Protein AF-A0A747RG30-F1 (afdb_monomer)

pLDDT: mean 95.08, std 3.46, range [85.88, 98.06]

Organism: Salmonella enterica (NCBI:txid28901)

Foldseek 3Di:
DVFWDDKDADPVVRPGNHDIDTDGDDDDDDDDDDD

Solvent-acc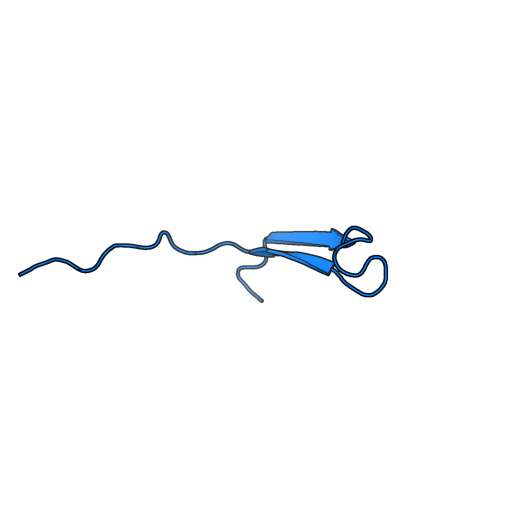essible surface area (backbone atoms only — not comparable to full-atom values): 2441 Å² total; per-residue (Å²): 114,94,52,58,76,48,79,44,79,22,55,69,95,66,47,19,97,82,33,69,42,72,44,63,70,74,80,83,86,73,80,80,86,77,134

Secondary structure (DSSP, 8-state):
-TTEEEEEEPPGGGTGGG-EEEEE--PPPPPPPP-

Sequence (35 aa):
HPHVMAFHQAPKEYGGDAALLVLIEVEEWQPPELP

Mean predicted aligned error: 4.19 Å

Structure (mmCIF, N/CA/C/O backbone):
data_AF-A0A747RG30-F1
#
_entry.id   AF-A0A747RG30-F1
#
loop_
_atom_site.group_PDB
_atom_site.id
_atom_site.type_symbol
_atom_site.label_atom_id
_atom_site.label_alt_id
_atom_site.label_comp_id
_atom_site.label_asym_id
_atom_si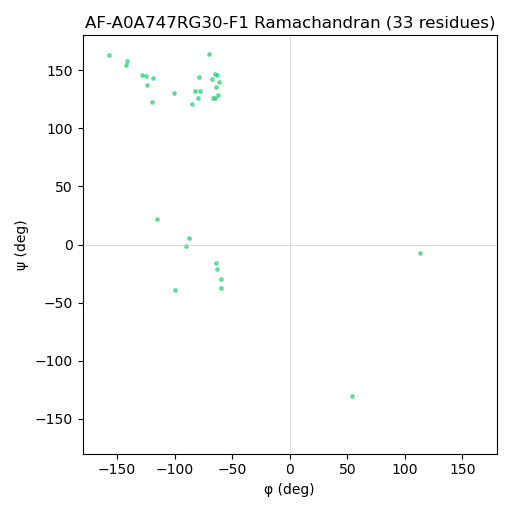te.label_entity_id
_atom_site.label_seq_id
_atom_site.pdbx_PDB_ins_code
_atom_site.Cartn_x
_atom_site.Cartn_y
_atom_site.Cartn_z
_atom_site.occupancy
_atom_site.B_iso_or_equiv
_atom_site.auth_seq_id
_atom_site.auth_comp_id
_atom_site.auth_asym_id
_atom_site.auth_atom_id
_atom_site.pdbx_PDB_model_num
ATOM 1 N N . HIS A 1 1 ? -6.075 -11.974 -1.173 1.00 86.31 1 HIS A N 1
ATOM 2 C CA . HIS A 1 1 ? -6.929 -11.352 -0.140 1.00 86.31 1 HIS A CA 1
ATOM 3 C C . HIS A 1 1 ? -8.150 -10.774 -0.848 1.00 86.31 1 HIS A C 1
ATOM 5 O O . HIS A 1 1 ? -7.942 -10.201 -1.911 1.00 86.31 1 HIS A O 1
ATOM 11 N N . PRO A 1 2 ? -9.382 -10.974 -0.348 1.00 93.56 2 PRO A N 1
ATOM 12 C CA . PRO A 1 2 ? -10.611 -10.713 -1.112 1.00 93.56 2 PRO A CA 1
ATOM 13 C C . PRO A 1 2 ? -10.778 -9.260 -1.579 1.00 93.56 2 PRO A C 1
ATOM 15 O O . PRO A 1 2 ? -11.326 -9.043 -2.646 1.00 93.56 2 PRO A O 1
ATOM 18 N N . HIS A 1 3 ? -10.246 -8.286 -0.836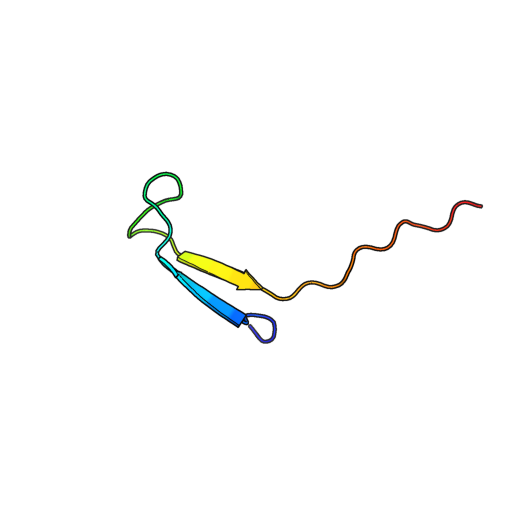 1.00 94.88 3 HIS A N 1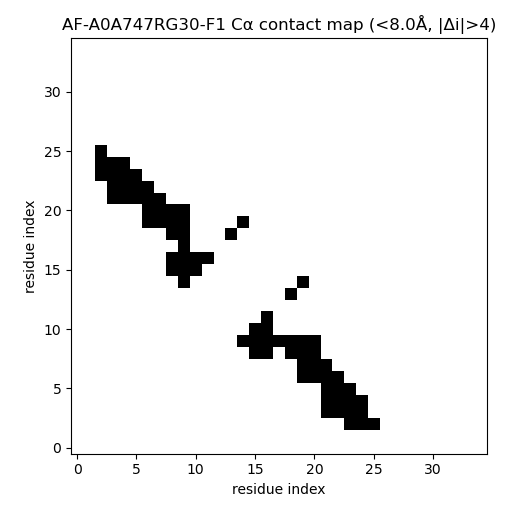
ATOM 19 C CA . HIS A 1 3 ? -10.351 -6.856 -1.177 1.00 94.88 3 HIS A CA 1
ATOM 20 C C . HIS A 1 3 ? -9.245 -6.331 -2.110 1.00 94.88 3 HIS A C 1
ATOM 22 O O . HIS A 1 3 ? -9.137 -5.128 -2.326 1.00 94.88 3 HIS A O 1
ATOM 28 N N . VAL A 1 4 ? -8.360 -7.195 -2.619 1.00 96.94 4 VAL A N 1
ATOM 29 C CA . VAL A 1 4 ? -7.312 -6.760 -3.556 1.00 96.94 4 VAL A CA 1
ATOM 30 C C . VAL A 1 4 ? -7.910 -6.618 -4.946 1.00 96.94 4 VAL A C 1
ATOM 32 O O . VAL A 1 4 ? -8.464 -7.574 -5.480 1.00 96.94 4 VAL A O 1
ATOM 35 N N . MET A 1 5 ? -7.734 -5.445 -5.542 1.00 96.88 5 MET A N 1
ATOM 36 C CA . MET A 1 5 ? -8.271 -5.115 -6.859 1.00 96.88 5 MET A CA 1
ATOM 37 C C . MET A 1 5 ? -7.218 -5.244 -7.961 1.00 96.88 5 MET A C 1
ATOM 39 O O . MET A 1 5 ? -7.527 -5.698 -9.060 1.00 96.88 5 MET A O 1
ATOM 43 N N . ALA A 1 6 ? -5.971 -4.845 -7.685 1.00 97.75 6 ALA A N 1
ATOM 44 C CA . ALA A 1 6 ? -4.898 -4.864 -8.677 1.00 97.75 6 ALA A CA 1
ATOM 45 C C . A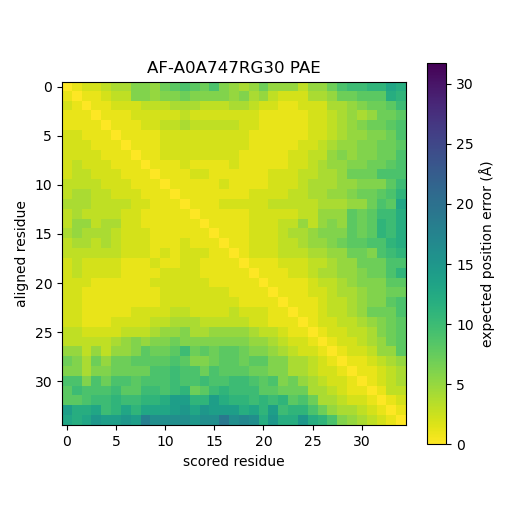LA A 1 6 ? -3.500 -4.908 -8.048 1.00 97.75 6 ALA A C 1
ATOM 47 O O . ALA A 1 6 ? -3.304 -4.556 -6.883 1.00 97.75 6 ALA A O 1
ATOM 48 N N . PHE A 1 7 ? -2.524 -5.284 -8.875 1.00 97.81 7 PHE A N 1
ATOM 49 C CA . PHE A 1 7 ? -1.098 -5.247 -8.566 1.00 97.81 7 PHE A CA 1
ATOM 50 C C . PHE A 1 7 ? -0.351 -4.434 -9.620 1.00 97.81 7 PHE A C 1
ATOM 52 O O . PHE A 1 7 ? -0.675 -4.491 -10.808 1.00 97.81 7 PHE A O 1
ATOM 59 N N . HIS A 1 8 ? 0.681 -3.721 -9.187 1.00 97.88 8 HIS A N 1
ATOM 60 C CA . HIS A 1 8 ? 1.627 -3.045 -10.062 1.00 97.88 8 HIS A CA 1
ATOM 61 C C . HIS A 1 8 ? 3.039 -3.150 -9.485 1.00 97.88 8 HIS A C 1
ATOM 63 O O . HIS A 1 8 ? 3.214 -3.290 -8.274 1.00 97.88 8 HIS A O 1
ATOM 69 N N . GLN A 1 9 ? 4.057 -3.077 -10.336 1.00 97.62 9 GLN A N 1
ATOM 70 C CA . GLN A 1 9 ? 5.435 -2.994 -9.867 1.00 97.62 9 GLN A CA 1
ATOM 71 C C . GLN A 1 9 ? 5.638 -1.689 -9.090 1.00 97.62 9 GLN A C 1
ATOM 73 O O . GLN A 1 9 ? 5.166 -0.635 -9.518 1.00 97.62 9 GLN A O 1
ATOM 78 N N . ALA A 1 10 ? 6.317 -1.742 -7.943 1.00 98.06 10 ALA A N 1
ATOM 79 C CA . ALA A 1 10 ? 6.635 -0.513 -7.232 1.00 98.06 10 ALA A CA 1
ATOM 80 C C . ALA A 1 10 ? 7.644 0.323 -8.035 1.00 98.06 10 ALA A C 1
ATOM 82 O O . ALA A 1 10 ? 8.561 -0.230 -8.647 1.00 98.06 10 ALA A O 1
ATOM 83 N N . PRO A 1 11 ? 7.523 1.658 -8.037 1.00 97.62 11 PRO A N 1
ATOM 84 C CA . PRO A 1 11 ? 8.551 2.501 -8.620 1.00 97.62 11 PRO A CA 1
ATOM 85 C C . PRO A 1 11 ? 9.814 2.450 -7.741 1.00 97.62 11 PRO A C 1
ATOM 87 O O . PRO A 1 11 ? 9.795 1.977 -6.598 1.00 97.62 11 PRO A O 1
ATOM 90 N N . LYS A 1 12 ? 10.947 2.899 -8.287 1.00 97.56 12 LYS A N 1
ATOM 91 C CA . LYS A 1 12 ? 12.273 2.688 -7.683 1.00 97.56 12 LYS A CA 1
ATOM 92 C C . LYS A 1 12 ? 12.399 3.301 -6.285 1.00 97.56 12 LYS A C 1
ATOM 94 O O . LYS A 1 12 ? 13.009 2.695 -5.409 1.00 97.56 12 LYS A O 1
ATOM 99 N N . GLU A 1 13 ? 11.799 4.465 -6.069 1.00 97.88 13 GLU A N 1
ATOM 100 C CA . GLU A 1 13 ? 11.743 5.171 -4.785 1.00 97.88 13 GLU A CA 1
ATOM 101 C C . GLU A 1 13 ? 10.989 4.403 -3.687 1.00 97.88 13 GLU A C 1
ATOM 103 O O . 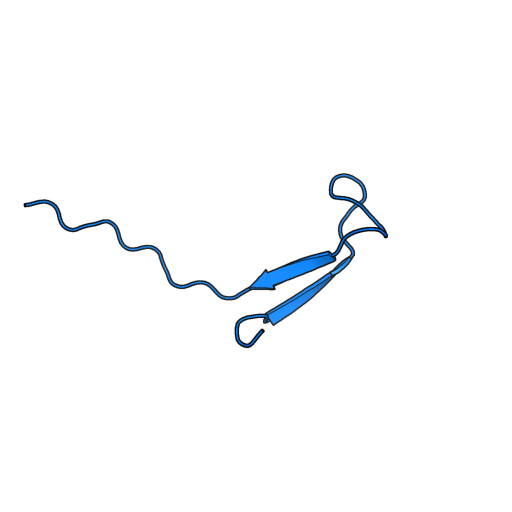GLU A 1 13 ? 11.231 4.642 -2.506 1.00 97.88 13 GLU A O 1
ATOM 108 N N . TYR A 1 14 ? 10.131 3.448 -4.062 1.00 96.62 14 TYR A N 1
ATOM 109 C CA . TYR A 1 14 ? 9.344 2.617 -3.146 1.00 96.62 14 TYR A CA 1
ATOM 110 C C . TYR A 1 14 ? 9.727 1.130 -3.206 1.00 96.62 14 TYR A C 1
ATOM 112 O O . TYR A 1 14 ? 8.946 0.270 -2.808 1.00 96.62 14 TYR A O 1
ATOM 120 N N . GLY A 1 15 ? 10.936 0.819 -3.682 1.00 97.06 15 GLY A N 1
ATOM 121 C CA . GLY A 1 15 ? 11.505 -0.533 -3.645 1.00 97.06 15 GLY A CA 1
ATOM 122 C C . GLY A 1 15 ? 11.699 -1.197 -5.007 1.00 97.06 15 GLY A C 1
ATOM 123 O O . GLY A 1 15 ? 12.348 -2.240 -5.066 1.00 97.06 15 GLY A O 1
ATOM 124 N N . GLY A 1 16 ? 11.220 -0.592 -6.101 1.00 96.56 16 GLY A N 1
ATOM 125 C CA . GLY A 1 16 ? 11.472 -1.082 -7.458 1.00 96.56 16 GLY A CA 1
ATOM 126 C C . GLY A 1 16 ? 11.084 -2.551 -7.631 1.00 96.56 16 GLY A C 1
ATOM 127 O O . GLY A 1 16 ? 10.017 -2.986 -7.212 1.00 96.56 16 GLY A O 1
ATOM 128 N N . ASP A 1 17 ? 12.002 -3.335 -8.191 1.00 97.62 17 ASP A N 1
ATOM 129 C CA . ASP A 1 17 ? 11.824 -4.772 -8.440 1.00 97.62 17 ASP A CA 1
ATOM 130 C C . ASP A 1 17 ? 11.655 -5.612 -7.159 1.00 97.62 17 ASP A C 1
ATOM 132 O O . ASP A 1 17 ? 11.220 -6.760 -7.227 1.00 97.62 17 ASP A O 1
ATOM 136 N N . ALA A 1 18 ? 12.001 -5.065 -5.989 1.00 97.69 18 ALA A N 1
ATOM 137 C CA . ALA A 1 18 ? 11.866 -5.750 -4.705 1.00 97.69 18 ALA A CA 1
ATOM 138 C C . ALA A 1 18 ? 10.502 -5.513 -4.029 1.00 97.69 18 ALA A C 1
ATOM 140 O O . ALA A 1 18 ? 10.268 -6.047 -2.943 1.00 97.69 18 ALA A O 1
ATOM 141 N N . ALA A 1 19 ? 9.611 -4.719 -4.634 1.00 97.88 19 ALA A N 1
ATOM 142 C CA . ALA A 1 19 ? 8.315 -4.379 -4.056 1.00 97.88 19 ALA A CA 1
ATOM 143 C C . ALA A 1 19 ? 7.178 -4.335 -5.092 1.00 97.88 19 ALA A C 1
ATOM 145 O O . ALA A 1 19 ? 7.374 -4.151 -6.293 1.00 97.88 19 ALA A O 1
ATOM 146 N N . LEU A 1 20 ? 5.950 -4.483 -4.593 1.00 97.69 20 LEU A N 1
ATOM 147 C CA . LEU A 1 20 ? 4.717 -4.370 -5.369 1.00 97.69 20 LEU A CA 1
ATOM 148 C C . LEU A 1 20 ? 3.812 -3.308 -4.744 1.00 97.69 20 LEU A C 1
ATOM 150 O O . LEU A 1 20 ? 3.621 -3.284 -3.528 1.00 97.69 20 LEU A O 1
ATOM 154 N N . LEU A 1 21 ? 3.208 -2.475 -5.587 1.00 97.31 21 LEU A N 1
ATOM 155 C CA . LEU A 1 21 ? 2.053 -1.665 -5.221 1.00 97.31 21 LEU A CA 1
ATOM 156 C C . LEU A 1 21 ? 0.793 -2.520 -5.338 1.00 97.31 21 LEU A C 1
ATOM 158 O O . LEU A 1 21 ? 0.576 -3.199 -6.345 1.00 97.31 21 LEU A O 1
ATOM 162 N N . VAL A 1 22 ? -0.046 -2.468 -4.308 1.00 97.56 22 VAL A N 1
ATOM 163 C CA . VAL A 1 22 ? -1.307 -3.209 -4.251 1.00 97.56 22 VAL A CA 1
ATOM 164 C C . VAL A 1 22 ? -2.443 -2.210 -4.123 1.00 97.56 22 VAL A C 1
ATOM 166 O O . VAL A 1 22 ? -2.466 -1.417 -3.184 1.00 97.56 22 VAL A O 1
ATOM 169 N N . LEU A 1 23 ? -3.387 -2.259 -5.060 1.00 97.38 23 LEU A N 1
ATOM 170 C CA . LEU A 1 23 ? -4.640 -1.529 -4.933 1.00 97.38 23 LEU A CA 1
ATOM 171 C C . LEU A 1 23 ? -5.610 -2.385 -4.124 1.00 97.38 23 LEU A C 1
ATOM 173 O O . LEU A 1 23 ? -5.930 -3.509 -4.525 1.00 97.38 23 LEU A O 1
ATOM 177 N N . ILE A 1 24 ? -6.067 -1.848 -3.000 1.00 97.00 24 ILE A N 1
ATOM 178 C CA . ILE A 1 24 ? -7.067 -2.478 -2.143 1.00 97.00 24 ILE A CA 1
ATOM 179 C C . ILE A 1 24 ? -8.300 -1.590 -2.045 1.00 97.00 24 ILE A C 1
ATOM 181 O O . ILE A 1 24 ? -8.189 -0.366 -1.993 1.00 97.00 24 ILE A O 1
ATOM 185 N N . GLU A 1 25 ? -9.462 -2.224 -2.004 1.00 95.62 25 GLU A N 1
ATOM 186 C CA . GLU A 1 25 ? -10.703 -1.569 -1.615 1.00 95.62 25 GLU A CA 1
ATOM 187 C C . GLU A 1 25 ? -10.734 -1.427 -0.086 1.00 95.62 25 GLU A C 1
ATOM 189 O O . GLU A 1 25 ? -10.425 -2.379 0.640 1.00 95.62 25 GLU A O 1
ATOM 194 N N . VAL A 1 26 ? -11.064 -0.230 0.402 1.00 93.31 26 VAL A N 1
ATOM 195 C CA . VAL A 1 26 ? -11.218 0.075 1.831 1.00 93.31 26 VAL A CA 1
ATOM 196 C C . VAL A 1 26 ? -12.565 0.743 2.063 1.00 93.31 26 VAL A C 1
ATOM 198 O O . VAL A 1 26 ? -13.038 1.498 1.215 1.00 93.31 26 VAL A O 1
ATOM 201 N N . GLU A 1 27 ? -13.175 0.465 3.211 1.00 91.31 27 GLU A N 1
ATOM 202 C CA . GLU A 1 27 ? -14.397 1.149 3.625 1.00 91.31 27 GLU A CA 1
ATOM 203 C C . GLU A 1 27 ? -14.121 2.639 3.873 1.00 91.31 27 GLU A C 1
ATOM 205 O O . GLU A 1 27 ? -13.030 3.024 4.310 1.00 91.31 27 GLU A O 1
ATOM 210 N N . GLU A 1 28 ? -15.115 3.484 3.592 1.00 91.50 28 GLU A N 1
ATOM 211 C CA . GLU A 1 28 ? -15.032 4.910 3.895 1.00 91.50 28 GLU A CA 1
ATOM 212 C C . GLU A 1 28 ? -14.957 5.108 5.411 1.00 91.50 28 GLU A C 1
ATOM 214 O O . GLU A 1 28 ? -15.790 4.606 6.169 1.00 91.50 28 GLU A O 1
ATOM 219 N N . TRP A 1 29 ? -13.938 5.839 5.864 1.00 92.12 29 TRP A N 1
ATOM 220 C CA . TRP A 1 29 ? -13.804 6.152 7.277 1.00 92.12 29 TRP A CA 1
ATOM 221 C C . TRP A 1 29 ? -14.944 7.068 7.717 1.00 92.12 29 TRP A C 1
ATOM 223 O O . TRP A 1 29 ? -15.130 8.151 7.161 1.00 92.12 29 TRP A O 1
ATOM 233 N N . GLN A 1 30 ? -15.663 6.657 8.759 1.00 92.25 30 GLN A N 1
ATOM 234 C CA . GLN A 1 30 ? -16.662 7.496 9.404 1.00 92.25 30 GLN A CA 1
ATOM 235 C C . GLN A 1 30 ? -16.085 8.097 10.690 1.00 92.25 30 GLN A C 1
ATOM 237 O O . GLN A 1 30 ? -15.527 7.360 11.512 1.00 92.25 30 GLN A O 1
ATOM 242 N N . PRO A 1 31 ? -16.205 9.421 10.895 1.00 92.75 31 PRO A N 1
ATOM 243 C CA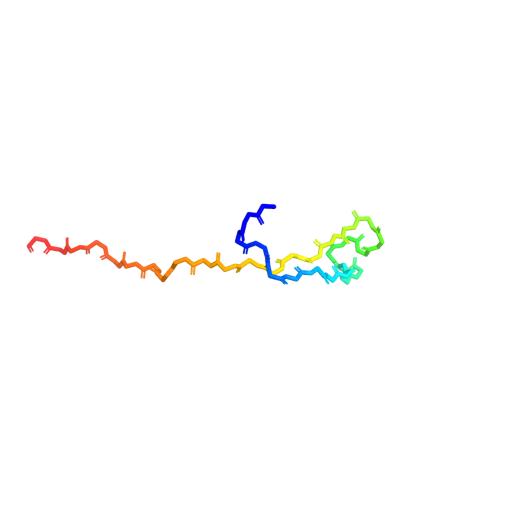 . PRO A 1 31 ? -15.854 10.022 12.168 1.00 92.75 31 PRO A CA 1
ATOM 244 C C . PRO A 1 31 ? -16.760 9.478 13.279 1.00 92.75 31 PRO A C 1
ATOM 246 O O . PRO A 1 31 ? -17.938 9.218 13.034 1.00 92.75 31 PRO A O 1
ATOM 249 N N . PRO A 1 32 ? -16.242 9.326 14.510 1.00 92.69 32 PRO A N 1
ATOM 250 C CA . PRO A 1 32 ? -17.085 8.983 15.646 1.00 92.69 32 PRO A CA 1
ATOM 251 C C . PRO A 1 32 ? -18.129 10.083 15.878 1.00 92.69 32 PRO A C 1
ATOM 253 O O . PRO A 1 32 ? -17.811 11.273 15.788 1.00 92.69 32 PRO A O 1
ATOM 256 N N . GLU A 1 33 ? -19.361 9.691 16.207 1.00 92.25 33 GLU A N 1
ATOM 257 C CA . GLU A 1 33 ? -20.389 10.637 16.641 1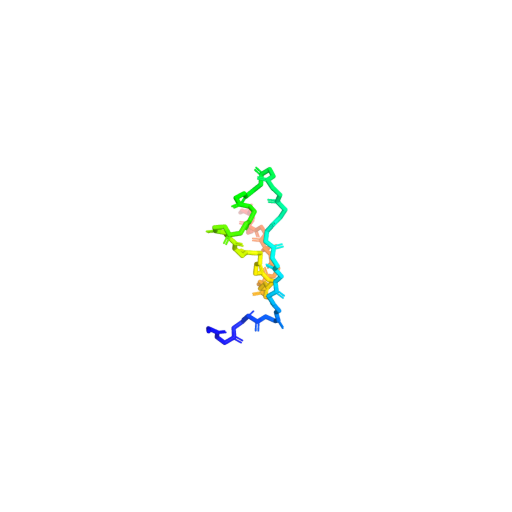.00 92.25 33 GLU A CA 1
ATOM 258 C C . GLU A 1 33 ? -19.942 11.315 17.945 1.00 92.25 33 G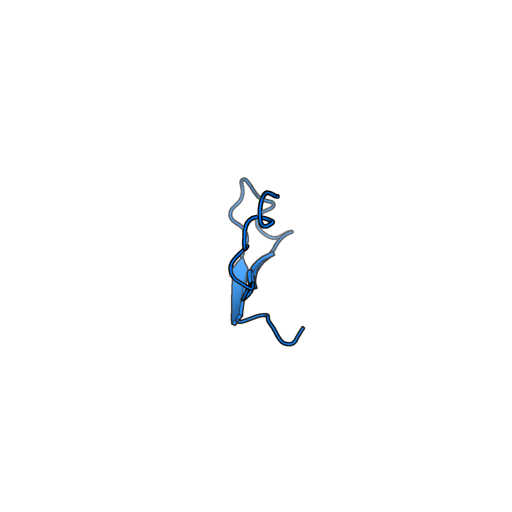LU A C 1
ATOM 260 O O . GLU A 1 33 ? -19.513 10.654 18.896 1.00 92.25 33 GLU A O 1
ATOM 265 N N . LEU A 1 34 ? -19.994 12.649 17.968 1.00 86.94 34 LEU A N 1
ATOM 266 C CA . LEU A 1 34 ? -19.756 13.423 19.183 1.00 86.94 34 LEU A CA 1
ATOM 267 C C . LEU A 1 34 ? -21.021 13.394 20.061 1.00 86.94 34 LEU A C 1
ATOM 269 O O . LEU A 1 34 ? -22.121 13.390 19.505 1.00 86.94 34 LEU A O 1
ATOM 273 N N . PRO A 1 35 ? -20.875 13.365 21.400 1.00 85.88 35 PRO A N 1
ATOM 274 C CA . PRO A 1 35 ? -22.004 13.366 22.329 1.00 85.88 35 PRO A CA 1
ATOM 275 C C . PRO A 1 35 ? -22.832 14.657 22.279 1.00 85.88 35 PRO A C 1
ATOM 277 O O . PRO A 1 35 ? -22.265 15.726 21.949 1.00 85.88 35 PRO A O 1
#

Radius of gyration: 15.29 Å; Cα contacts (8 Å, |Δi|>4): 38; chains: 1; bounding box: 34×25×32 Å

InterPro domains:
  IPR002625 Smr domain [PS50828] (1-25)